Protein AF-A0A2H0L661-F1 (afdb_monomer)

Solvent-accessible surface area (backbone atoms only — not comparable to full-atom values): 6340 Å² total; per-residue (Å²): 131,91,50,45,92,78,65,35,61,67,50,43,52,41,55,50,51,53,51,51,37,47,49,55,32,59,69,45,45,63,52,36,74,75,71,36,72,82,78,47,52,73,68,53,47,50,43,40,52,46,26,48,27,51,62,26,48,75,34,59,36,43,61,90,45,20,91,81,68,77,41,77,42,55,86,68,54,71,68,57,50,48,51,39,52,41,41,47,76,74,45,80,56,66,90,52,60,49,70,40,28,46,62,31,67,56,59,90,72,46,108

Foldseek 3Di:
DDDCVVVNDLLVVLVVLLVVLLVLLVVCPVVCVPPNPVPDDPVSNLSNQLNLLSVQLVAAAQCVCCVPPVDHGEDEDPVQVSVQSVCSSVCVCSVAHSVLNHHDHGNVSRD

Sequence (111 aa):
ILDPNVVGQEHYDVARGVQQILQRYKDLQDIIAILGMEELSEEDKLAVSRARKVQRFLSQPFHVAETFTGKPGKYVKLEDTIKSFKEIIEGKYDALNEQDFYMKGGIEEVE

Radius of gyration: 15.4 Å; Cα contacts (8 Å, |Δi|>4): 113; chains: 1; bounding box: 41×26×43 Å

Nearest PDB structures (foldseek):
  4q4l-assembly1_A  TM=9.849E-01  e=3.344E-12  Burkholderia thailandensis E264
  5ik2-assembly1_E  TM=9.728E-01  e=2.826E-12  Caldalkalibacillus thermarum TA2.A1
  5dn6-assembly1_E  TM=9.909E-01  e=5.238E-12  Paracoccus denitrificans
  6tmh-assembly1_B  TM=9.921E-01  e=1.359E-11  Toxoplasma gondii GT1
  8j0t-assembly1_D  TM=9.834E-01  e=3.730E-11  Mycobacterium tuberculosis

Structure (mmCIF, N/CA/C/O backbone):
data_AF-A0A2H0L661-F1
#
_entry.id   AF-A0A2H0L661-F1
#
loop_
_atom_site.group_PDB
_atom_site.id
_atom_site.type_symbol
_atom_site.label_atom_id
_atom_site.label_alt_id
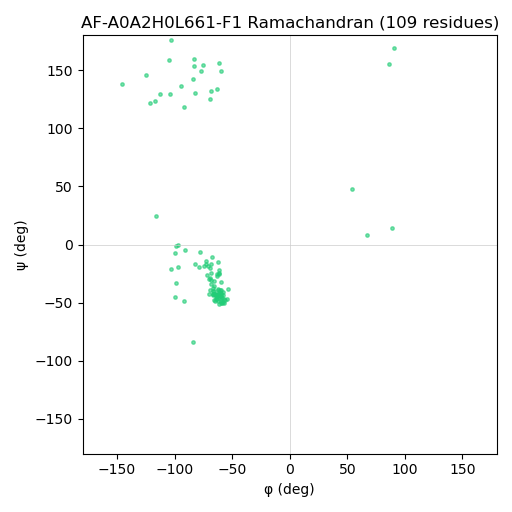_atom_site.label_comp_id
_atom_site.label_asym_id
_atom_site.label_entity_id
_atom_site.label_seq_id
_atom_site.pdbx_PDB_ins_code
_atom_site.Cartn_x
_atom_site.Cartn_y
_atom_site.Cartn_z
_atom_site.occupancy
_atom_site.B_iso_or_equiv
_atom_site.auth_seq_id
_atom_site.auth_comp_id
_atom_site.auth_asym_id
_atom_site.auth_atom_id
_atom_site.pdbx_PDB_model_num
ATOM 1 N N . ILE A 1 1 ? -5.092 13.010 -15.209 1.00 72.38 1 ILE A N 1
ATOM 2 C CA . ILE A 1 1 ? -6.181 12.123 -14.729 1.00 72.38 1 ILE A CA 1
ATOM 3 C C . ILE A 1 1 ? -5.850 10.725 -15.242 1.00 72.38 1 ILE A C 1
ATOM 5 O O . ILE A 1 1 ? -5.442 10.637 -16.391 1.00 72.38 1 ILE A O 1
ATOM 9 N N . LEU A 1 2 ? -5.911 9.684 -14.402 1.00 88.12 2 LEU A N 1
ATOM 10 C CA . LEU A 1 2 ? -5.728 8.294 -14.849 1.00 88.12 2 LEU A CA 1
ATOM 11 C C . LEU A 1 2 ? -6.929 7.909 -15.729 1.00 88.12 2 LEU A C 1
ATOM 13 O O . LEU A 1 2 ? -8.055 8.195 -15.327 1.00 88.12 2 LEU A O 1
ATOM 17 N N . ASP A 1 3 ? -6.706 7.314 -16.900 1.00 93.88 3 ASP A N 1
ATOM 18 C CA . ASP A 1 3 ? -7.766 6.984 -17.865 1.00 93.88 3 ASP A CA 1
ATOM 19 C C . ASP A 1 3 ? -7.777 5.472 -18.151 1.00 93.88 3 ASP A C 1
ATOM 21 O O . ASP A 1 3 ? -6.750 4.945 -18.599 1.00 93.88 3 ASP A O 1
ATOM 25 N N . PRO A 1 4 ? -8.897 4.761 -17.914 1.00 95.06 4 PRO A N 1
ATOM 26 C CA . PRO A 1 4 ? -8.982 3.316 -18.134 1.00 95.06 4 PRO A CA 1
ATOM 27 C C . PRO A 1 4 ? -8.757 2.911 -19.598 1.00 95.06 4 PRO A C 1
ATOM 29 O O . PRO A 1 4 ? -8.294 1.801 -19.849 1.00 95.06 4 PRO A O 1
ATOM 32 N N . ASN A 1 5 ? -9.001 3.802 -20.567 1.00 95.19 5 ASN A N 1
ATOM 33 C CA . ASN A 1 5 ? -8.759 3.522 -21.986 1.00 95.19 5 ASN A CA 1
ATOM 34 C C . ASN A 1 5 ? -7.264 3.503 -22.344 1.00 95.19 5 ASN A C 1
ATOM 36 O O . ASN A 1 5 ? -6.895 2.999 -23.401 1.00 95.19 5 ASN A O 1
ATOM 40 N N . VAL A 1 6 ? -6.405 4.057 -21.480 1.00 95.81 6 VAL A N 1
ATOM 41 C CA . VAL A 1 6 ? -4.947 4.092 -21.676 1.00 95.81 6 VAL A CA 1
ATOM 42 C C . VAL A 1 6 ? -4.259 2.992 -20.875 1.00 95.81 6 VAL A C 1
ATOM 44 O O . VAL A 1 6 ? -3.374 2.319 -21.394 1.00 95.81 6 VAL A O 1
ATOM 47 N N . VAL A 1 7 ? -4.645 2.813 -19.607 1.00 93.19 7 VAL A N 1
ATOM 48 C CA . VAL A 1 7 ? -3.954 1.893 -18.685 1.00 93.19 7 VAL A CA 1
ATOM 49 C C . VAL A 1 7 ? -4.643 0.538 -18.512 1.00 93.19 7 VAL A C 1
ATOM 51 O O . VAL A 1 7 ? -4.079 -0.350 -17.877 1.00 93.19 7 VAL A O 1
ATOM 54 N N . GLY A 1 8 ? -5.843 0.376 -19.070 1.00 95.94 8 GLY A N 1
ATOM 55 C CA . GLY A 1 8 ? -6.700 -0.784 -18.853 1.00 95.94 8 GLY A CA 1
ATOM 56 C C . GLY A 1 8 ? -7.581 -0.649 -17.609 1.00 95.94 8 GLY A C 1
ATOM 57 O O . GLY A 1 8 ? -7.265 0.069 -1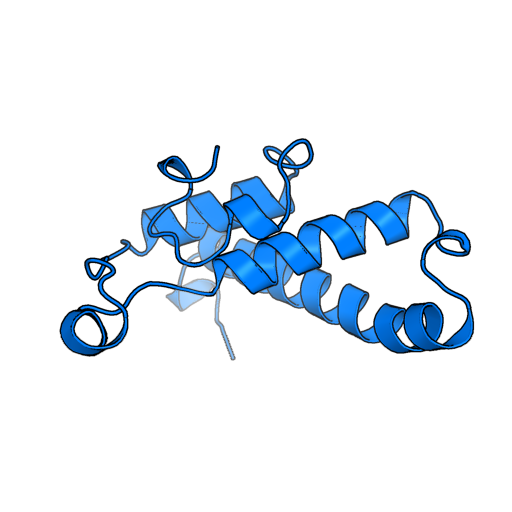6.657 1.00 95.94 8 GLY A O 1
ATOM 58 N N . GLN A 1 9 ? -8.703 -1.371 -17.622 1.00 95.81 9 GLN A N 1
ATOM 59 C CA . GLN A 1 9 ? -9.717 -1.306 -16.569 1.00 95.81 9 GLN A CA 1
ATOM 60 C C . GLN A 1 9 ? -9.180 -1.792 -15.215 1.00 95.81 9 GLN A C 1
ATOM 62 O O . GLN A 1 9 ? -9.367 -1.128 -14.204 1.00 95.81 9 GLN A O 1
ATOM 67 N N . GLU A 1 10 ? -8.438 -2.902 -15.200 1.00 95.62 10 GLU A N 1
ATOM 68 C CA . GLU A 1 10 ? -7.931 -3.487 -13.954 1.00 95.62 10 GLU A CA 1
ATOM 69 C C . GLU A 1 10 ? -6.941 -2.566 -13.230 1.00 95.62 10 GLU A C 1
ATOM 71 O O . GLU A 1 10 ? -7.082 -2.327 -12.033 1.00 95.62 10 GLU A O 1
ATOM 76 N N . HIS A 1 11 ? -5.972 -1.991 -13.949 1.00 97.06 11 HIS A N 1
ATOM 77 C CA . HIS A 1 11 ? -5.043 -1.027 -13.358 1.00 97.06 11 HIS A CA 1
ATOM 78 C C . HIS A 1 11 ? -5.803 0.185 -12.805 1.00 97.06 11 HIS A C 1
ATOM 80 O O . HIS A 1 11 ? -5.542 0.627 -11.684 1.00 97.06 11 HIS A O 1
ATOM 86 N N . TYR A 1 12 ? -6.768 0.704 -13.567 1.00 97.31 12 TYR A N 1
ATOM 87 C CA . TYR A 1 12 ? -7.581 1.830 -13.128 1.00 97.31 12 TYR A CA 1
ATOM 88 C C . TYR A 1 12 ? -8.326 1.525 -11.823 1.00 97.31 12 TYR A C 1
ATOM 90 O O . TYR A 1 12 ? -8.221 2.300 -10.871 1.00 97.31 12 TYR A O 1
ATOM 98 N N . ASP A 1 13 ? -9.025 0.394 -11.756 1.00 96.69 13 ASP A N 1
ATOM 99 C CA . ASP A 1 13 ? -9.836 0.018 -10.597 1.00 96.69 13 ASP A CA 1
ATOM 100 C C . ASP A 1 13 ? -8.979 -0.217 -9.353 1.00 96.69 13 ASP A C 1
ATOM 102 O O . ASP A 1 13 ? -9.306 0.288 -8.276 1.00 96.69 13 ASP A O 1
ATOM 106 N N . VAL A 1 14 ? -7.836 -0.895 -9.498 1.00 97.00 14 VAL A N 1
ATOM 107 C CA . VAL A 1 14 ? -6.897 -1.116 -8.387 1.00 97.00 14 VAL A CA 1
ATOM 108 C C . VAL A 1 14 ? -6.331 0.212 -7.884 1.00 97.00 14 VAL A C 1
ATOM 110 O O . VAL A 1 14 ? -6.347 0.475 -6.681 1.00 97.00 14 VAL A O 1
ATOM 113 N N . ALA A 1 15 ? -5.890 1.093 -8.786 1.00 96.69 15 ALA A N 1
ATOM 114 C CA . ALA A 1 15 ? -5.369 2.405 -8.408 1.00 96.69 15 ALA A CA 1
ATOM 115 C C . ALA A 1 15 ? -6.436 3.267 -7.710 1.00 96.69 15 ALA A C 1
ATOM 117 O O . ALA A 1 15 ? -6.137 3.954 -6.729 1.00 96.69 15 ALA A O 1
ATOM 118 N N . ARG A 1 16 ? -7.692 3.216 -8.174 1.00 96.50 16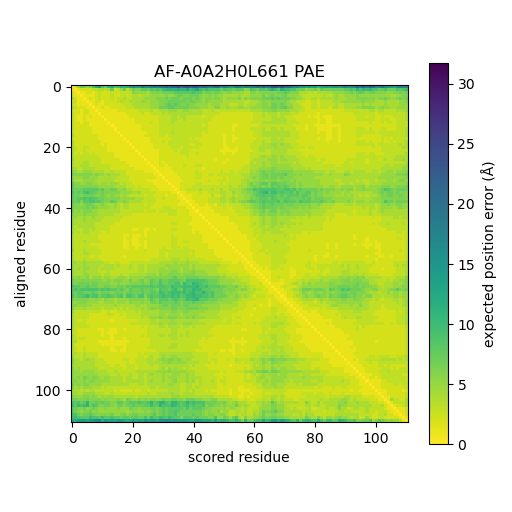 ARG A N 1
ATOM 119 C CA . ARG A 1 16 ? -8.818 3.905 -7.528 1.00 96.50 16 ARG A CA 1
ATOM 120 C C . ARG A 1 16 ? -9.152 3.322 -6.160 1.00 96.50 16 ARG A C 1
ATOM 122 O O . ARG A 1 16 ? -9.341 4.102 -5.229 1.00 96.50 16 ARG A O 1
ATOM 129 N N . GLY A 1 17 ? -9.162 2.000 -6.015 1.00 96.00 17 GLY A N 1
ATOM 130 C CA . GLY A 1 17 ? -9.387 1.333 -4.730 1.00 96.00 17 GLY A CA 1
ATOM 131 C C . GLY A 1 17 ? -8.320 1.700 -3.696 1.00 96.00 17 GLY A C 1
ATOM 132 O O . GLY A 1 17 ? -8.646 2.077 -2.570 1.00 96.00 17 GLY A O 1
ATOM 133 N N . VAL A 1 18 ? -7.045 1.705 -4.100 1.00 96.62 18 VAL A N 1
ATOM 134 C CA . VAL A 1 18 ? -5.928 2.160 -3.253 1.00 96.62 18 VAL A CA 1
ATOM 135 C C . VAL A 1 18 ? -6.120 3.614 -2.810 1.00 96.62 18 VAL A C 1
ATOM 137 O O . VAL A 1 18 ? -5.988 3.920 -1.625 1.00 96.62 18 VAL A O 1
ATOM 140 N N . GLN A 1 19 ? -6.482 4.512 -3.732 1.00 95.94 19 GLN A N 1
ATOM 141 C CA . GLN A 1 19 ? -6.754 5.916 -3.404 1.00 95.94 19 GLN A CA 1
ATOM 142 C C . GLN A 1 19 ? -7.908 6.072 -2.406 1.00 95.94 19 GLN A C 1
ATOM 144 O O . GLN A 1 19 ? -7.795 6.863 -1.472 1.00 95.94 19 GLN A O 1
ATOM 149 N N . GLN A 1 20 ? -8.997 5.320 -2.578 1.00 95.38 20 GLN A N 1
ATOM 150 C CA . GLN A 1 20 ? -10.156 5.365 -1.682 1.00 95.38 20 GLN A CA 1
ATOM 151 C C . GLN A 1 20 ? -9.806 4.900 -0.265 1.00 95.38 20 GLN A C 1
ATOM 153 O O . GLN A 1 20 ? -10.181 5.562 0.701 1.00 95.38 20 GLN A O 1
ATOM 158 N N . ILE A 1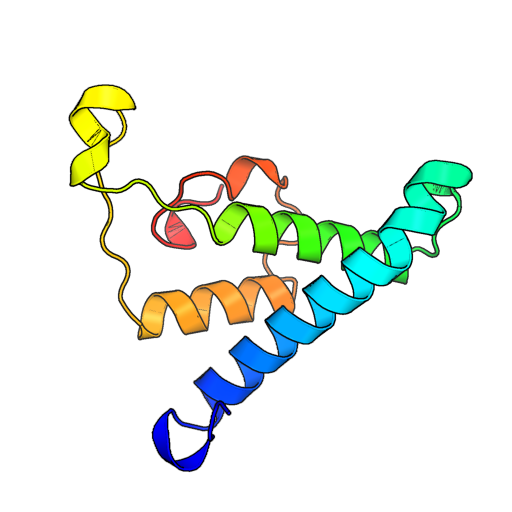 21 ? -9.047 3.809 -0.131 1.00 95.00 21 ILE A N 1
ATOM 159 C CA . ILE A 1 21 ? -8.603 3.298 1.174 1.00 95.00 21 ILE A CA 1
ATOM 160 C C . ILE A 1 21 ? -7.694 4.311 1.879 1.00 95.00 21 ILE A C 1
ATOM 162 O O . ILE A 1 21 ? -7.882 4.588 3.064 1.00 95.00 21 ILE A O 1
ATOM 166 N N . LEU A 1 22 ? -6.739 4.907 1.157 1.00 95.75 22 LEU A N 1
ATOM 167 C CA . LEU A 1 22 ? -5.852 5.927 1.723 1.00 95.75 22 LEU A CA 1
ATOM 168 C C . LEU A 1 22 ? -6.609 7.203 2.112 1.00 95.75 22 LEU A C 1
ATOM 170 O O . LEU A 1 22 ? -6.286 7.810 3.132 1.00 95.75 22 LEU A O 1
ATOM 174 N N . GLN A 1 23 ? -7.628 7.594 1.341 1.00 95.38 23 GLN A N 1
ATOM 175 C CA . GLN A 1 23 ? -8.482 8.730 1.685 1.00 95.38 23 GLN A CA 1
ATOM 176 C C . GLN A 1 23 ? -9.298 8.446 2.951 1.00 95.38 23 GLN A C 1
ATOM 178 O O . GLN A 1 23 ? -9.255 9.251 3.877 1.00 95.38 23 GLN A O 1
ATOM 183 N N . ARG A 1 24 ? -9.948 7.276 3.044 1.00 93.94 24 ARG A N 1
ATOM 184 C CA . ARG A 1 24 ? -10.689 6.867 4.250 1.00 93.94 24 ARG A CA 1
ATOM 185 C C . ARG A 1 24 ? -9.777 6.837 5.475 1.00 93.94 24 ARG A C 1
ATOM 187 O O . ARG A 1 24 ? -10.165 7.309 6.535 1.00 93.94 24 ARG A O 1
ATOM 194 N N . TYR A 1 25 ? -8.544 6.350 5.332 1.00 95.75 25 TYR A N 1
ATOM 195 C CA . TYR A 1 25 ? -7.571 6.397 6.423 1.00 95.75 25 TYR A CA 1
ATOM 196 C C . TYR A 1 25 ? -7.247 7.824 6.858 1.00 95.75 25 TYR A C 1
ATOM 198 O O . TYR A 1 25 ? -7.243 8.098 8.054 1.00 95.75 25 TYR A O 1
ATOM 206 N N . LYS A 1 26 ? -7.017 8.735 5.908 1.00 94.81 26 LYS A N 1
ATOM 207 C CA . LYS A 1 26 ? -6.751 10.144 6.206 1.00 94.81 26 LYS A CA 1
ATOM 208 C C . LYS A 1 26 ? -7.910 10.800 6.962 1.00 94.81 26 LYS A C 1
ATOM 210 O O . LYS A 1 26 ? -7.658 11.510 7.926 1.00 94.81 26 LYS A O 1
ATOM 215 N N . ASP A 1 27 ? -9.151 10.517 6.576 1.00 93.94 27 ASP A N 1
ATOM 216 C CA . ASP A 1 27 ? -10.339 11.059 7.250 1.00 93.94 27 ASP A CA 1
ATOM 217 C C . ASP A 1 27 ? -10.472 10.525 8.693 1.00 93.94 27 ASP A C 1
ATOM 219 O O . ASP A 1 27 ? -10.926 11.231 9.591 1.00 93.94 27 ASP A O 1
ATOM 223 N N . LEU A 1 28 ? -10.016 9.291 8.940 1.00 95.25 28 LEU A N 1
ATOM 224 C CA . LEU A 1 28 ? -10.009 8.668 10.266 1.00 95.25 28 LEU A CA 1
ATOM 225 C C . LEU A 1 28 ? -8.806 9.079 11.136 1.00 95.25 28 LEU A C 1
ATOM 227 O O . LEU A 1 28 ? -8.849 8.877 12.348 1.00 95.25 28 LEU A O 1
ATOM 231 N N . GLN A 1 29 ? -7.733 9.645 10.568 1.00 94.50 29 GLN A N 1
ATOM 232 C CA . GLN A 1 29 ? -6.518 9.993 11.322 1.00 94.50 29 GLN A CA 1
ATOM 233 C C . GLN A 1 29 ? -6.784 11.009 12.437 1.00 94.50 29 GLN A C 1
ATOM 235 O O . GLN A 1 29 ? -6.262 10.832 13.538 1.00 94.50 29 GLN A O 1
ATOM 240 N N . ASP A 1 30 ? -7.614 12.023 12.184 1.00 93.69 30 ASP A N 1
ATOM 241 C CA . ASP A 1 30 ? -7.950 13.042 13.187 1.00 93.69 30 ASP A CA 1
ATOM 242 C C . ASP A 1 30 ? -8.757 12.438 14.346 1.00 93.69 30 ASP A C 1
ATOM 244 O O . ASP A 1 30 ? -8.493 12.721 15.515 1.00 93.69 30 ASP A O 1
ATOM 248 N N . ILE A 1 31 ? -9.688 11.531 14.031 1.00 92.94 31 ILE A N 1
ATOM 249 C CA . ILE A 1 31 ? -10.470 10.788 15.028 1.00 92.94 31 ILE A CA 1
ATOM 250 C C . ILE A 1 31 ? -9.539 9.925 15.885 1.00 92.94 31 ILE A C 1
ATOM 252 O O . ILE A 1 31 ? -9.598 9.995 17.111 1.00 92.94 31 ILE A O 1
ATOM 256 N N . ILE A 1 32 ? -8.632 9.166 15.258 1.00 94.00 32 ILE A N 1
ATOM 257 C CA . ILE A 1 32 ? -7.658 8.311 15.957 1.00 94.00 32 ILE A CA 1
ATOM 258 C C . ILE A 1 32 ? -6.746 9.143 16.866 1.00 94.00 32 ILE A C 1
ATOM 260 O O . ILE A 1 32 ? -6.424 8.704 17.968 1.00 94.00 32 ILE A O 1
ATOM 264 N N . ALA A 1 33 ? -6.323 10.328 16.424 1.00 94.69 33 ALA A N 1
ATOM 265 C CA . ALA A 1 33 ? -5.438 11.195 17.197 1.00 94.69 33 ALA A CA 1
ATOM 266 C C . ALA A 1 33 ? -6.110 11.777 18.453 1.00 94.69 33 ALA A C 1
ATOM 268 O O . ALA A 1 33 ? -5.424 12.024 19.443 1.00 94.69 33 ALA A O 1
ATOM 269 N N . ILE A 1 34 ? -7.428 11.997 18.416 1.00 95.19 34 ILE A N 1
ATOM 270 C CA . ILE A 1 34 ? -8.191 12.589 19.525 1.00 95.19 34 ILE A CA 1
ATOM 271 C C . ILE A 1 34 ? -8.756 11.512 20.458 1.00 95.19 34 ILE A C 1
ATOM 273 O O . ILE A 1 34 ? -8.639 11.633 21.675 1.00 95.19 34 ILE A O 1
ATOM 277 N N . LEU A 1 35 ? -9.392 10.486 19.891 1.00 93.94 35 LEU A N 1
ATOM 278 C CA . LEU A 1 35 ? -10.182 9.491 20.624 1.00 93.94 35 LEU A CA 1
ATOM 279 C C . LEU A 1 35 ? -9.456 8.152 20.805 1.00 93.94 35 LEU A C 1
ATOM 281 O O . LEU A 1 35 ? -9.782 7.393 21.710 1.00 93.94 35 LEU A O 1
ATOM 285 N N . GLY A 1 36 ? -8.450 7.865 19.980 1.00 93.88 36 GLY A N 1
ATOM 286 C CA . GLY A 1 36 ? -7.777 6.570 19.952 1.00 93.88 36 GLY A CA 1
ATOM 287 C C . GLY A 1 36 ? -8.416 5.582 18.974 1.00 93.88 36 GLY A C 1
ATOM 288 O O . GLY A 1 36 ? -9.477 5.806 18.398 1.00 93.88 36 GLY A O 1
ATOM 289 N N . MET A 1 37 ? -7.721 4.468 18.743 1.00 92.69 37 MET A N 1
ATOM 290 C CA . MET A 1 37 ? -8.115 3.476 17.735 1.00 92.69 37 MET A CA 1
ATOM 291 C C . MET A 1 37 ? -9.251 2.548 18.193 1.00 92.69 37 MET A C 1
ATOM 293 O O . MET A 1 37 ? -9.904 1.915 17.365 1.00 92.69 37 MET A O 1
ATOM 297 N N . GLU A 1 38 ? -9.480 2.455 19.502 1.00 93.50 38 GLU A N 1
ATOM 298 C CA . GLU A 1 38 ? -10.490 1.579 20.107 1.00 93.50 38 GLU A CA 1
ATOM 299 C C . GLU A 1 38 ? -11.921 2.044 19.804 1.00 93.50 38 GLU A C 1
ATOM 301 O O . GLU A 1 38 ? -12.804 1.202 19.644 1.00 93.50 38 GLU A O 1
ATOM 306 N N . GLU A 1 39 ? -12.102 3.355 19.613 1.00 93.31 39 GLU A N 1
ATOM 307 C CA . GLU A 1 39 ? -13.381 4.032 19.347 1.00 93.31 39 GLU A CA 1
ATOM 308 C C . GLU A 1 39 ? -13.876 3.884 17.899 1.00 93.31 39 GLU A C 1
ATOM 310 O O . GLU A 1 39 ? -14.984 4.297 17.557 1.00 93.31 39 GLU A O 1
ATOM 315 N N . LEU A 1 40 ? -13.061 3.299 17.019 1.00 94.19 40 LEU A N 1
ATOM 316 C CA . LEU A 1 40 ? -13.458 3.025 15.644 1.00 94.19 40 LEU A CA 1
ATOM 317 C C . LEU A 1 40 ? -14.373 1.799 15.556 1.00 94.19 40 LEU A C 1
ATOM 319 O O . LEU A 1 40 ? -14.227 0.829 16.303 1.00 94.19 40 LEU A O 1
ATOM 323 N N . SER A 1 41 ? -15.272 1.806 14.568 1.00 95.19 41 SER A N 1
ATOM 324 C CA . SER A 1 41 ? -16.016 0.603 14.193 1.00 95.19 41 SER A CA 1
ATOM 325 C C . SER A 1 41 ? -15.058 -0.496 13.709 1.00 95.19 41 SER A C 1
ATOM 327 O O . SER A 1 41 ? -13.963 -0.208 13.224 1.00 95.19 41 SER A O 1
ATOM 329 N N . GLU A 1 42 ? -15.457 -1.767 13.794 1.00 93.88 42 GLU A N 1
ATOM 330 C CA . GLU A 1 42 ? -14.621 -2.875 13.297 1.00 93.88 42 GLU A CA 1
ATOM 331 C C . GLU A 1 42 ? -14.319 -2.747 11.792 1.00 93.88 42 GLU A C 1
ATOM 333 O O . GLU A 1 42 ? -13.225 -3.084 11.339 1.00 93.88 42 GLU A O 1
ATOM 338 N N . GLU A 1 43 ? -15.250 -2.179 11.019 1.00 92.69 43 GLU A N 1
ATOM 339 C CA . GLU A 1 43 ? -15.044 -1.884 9.600 1.00 92.69 43 GLU A CA 1
ATOM 340 C C . GLU A 1 43 ? -13.982 -0.792 9.392 1.00 92.69 43 GLU A C 1
ATOM 342 O O . GLU A 1 43 ? -13.106 -0.927 8.534 1.00 92.69 43 GLU A O 1
ATOM 347 N N . ASP A 1 44 ? -14.011 0.270 10.199 1.00 94.25 44 ASP A N 1
ATOM 348 C CA . ASP A 1 44 ? -13.017 1.342 10.132 1.00 94.25 44 ASP A CA 1
ATOM 349 C C . ASP A 1 44 ? -11.643 0.869 10.606 1.00 94.25 44 ASP A C 1
ATOM 351 O O . ASP A 1 44 ? -10.634 1.194 9.981 1.00 94.25 44 ASP A O 1
ATOM 355 N N . LYS A 1 45 ? -11.580 0.035 11.652 1.00 94.12 45 LYS A N 1
ATOM 356 C CA . LYS A 1 45 ? -10.330 -0.612 12.081 1.00 94.12 45 LYS A CA 1
ATOM 357 C C . LYS A 1 45 ? -9.727 -1.438 10.949 1.00 94.12 45 LYS A C 1
ATOM 359 O O . LYS A 1 45 ? -8.523 -1.337 10.695 1.00 94.12 45 LYS A O 1
ATOM 364 N N . LEU A 1 46 ? -10.554 -2.201 10.231 1.00 93.50 46 LEU A N 1
ATOM 365 C CA . LEU A 1 46 ? -10.113 -2.973 9.072 1.00 93.50 46 LEU A CA 1
ATOM 366 C C . LEU A 1 46 ? -9.619 -2.065 7.938 1.00 93.50 46 LEU A C 1
ATOM 368 O O . LEU A 1 46 ? -8.541 -2.302 7.387 1.00 93.50 46 LEU A O 1
ATOM 372 N N . ALA A 1 47 ? -10.356 -0.996 7.624 1.00 92.81 47 ALA A N 1
ATOM 373 C CA . ALA A 1 47 ? -9.963 -0.026 6.605 1.00 92.81 47 ALA A CA 1
ATOM 374 C C . ALA A 1 47 ? -8.615 0.637 6.934 1.00 92.81 47 ALA A C 1
ATOM 376 O O . ALA A 1 47 ? -7.751 0.741 6.061 1.00 92.81 47 ALA A O 1
ATOM 377 N N . VAL A 1 48 ? -8.394 1.021 8.195 1.00 95.06 48 VAL A N 1
ATOM 378 C CA . VAL A 1 48 ? -7.118 1.593 8.651 1.00 95.06 48 VAL A CA 1
ATOM 379 C C . VAL A 1 48 ? -5.996 0.558 8.586 1.00 95.06 48 VAL A C 1
ATOM 381 O O . VAL A 1 48 ? -4.907 0.879 8.114 1.00 95.06 48 VAL A O 1
ATOM 384 N N . SER A 1 49 ? -6.249 -0.683 9.013 1.00 95.00 49 SER A N 1
ATOM 385 C CA . SER A 1 49 ? -5.270 -1.776 8.935 1.00 95.00 49 SER A CA 1
ATOM 386 C C . SER A 1 49 ? -4.792 -1.995 7.495 1.00 95.00 49 SER A C 1
ATOM 388 O O . SER A 1 49 ? -3.589 -1.952 7.220 1.00 95.00 49 SER A O 1
ATOM 390 N N . ARG A 1 50 ? -5.726 -2.116 6.541 1.00 95.62 50 ARG A N 1
ATOM 391 C CA . ARG A 1 50 ? -5.397 -2.237 5.112 1.00 95.62 50 ARG A CA 1
ATOM 392 C C . ARG A 1 50 ? -4.678 -1.000 4.581 1.00 95.62 50 ARG A C 1
ATOM 394 O O . ARG A 1 50 ? -3.684 -1.138 3.873 1.00 95.62 50 ARG A O 1
ATOM 401 N N . ALA A 1 51 ? -5.112 0.204 4.953 1.00 96.12 51 ALA A N 1
ATOM 402 C CA . ALA A 1 51 ? -4.465 1.440 4.519 1.00 96.12 51 ALA A CA 1
ATOM 403 C C . ALA A 1 51 ? -3.009 1.547 4.982 1.00 96.12 51 ALA A C 1
ATOM 405 O O . ALA A 1 51 ? -2.146 1.946 4.199 1.00 96.12 51 ALA A O 1
ATOM 406 N N . ARG A 1 52 ? -2.711 1.149 6.224 1.00 95.44 52 ARG A N 1
ATOM 407 C CA . ARG A 1 52 ? -1.335 1.122 6.738 1.00 95.44 52 ARG A CA 1
ATOM 408 C C . ARG A 1 52 ? -0.470 0.113 5.989 1.00 95.44 52 ARG A C 1
ATOM 410 O O . ARG A 1 52 ? 0.652 0.452 5.620 1.00 95.44 52 ARG A O 1
ATOM 417 N N . LYS A 1 53 ? -0.997 -1.081 5.696 1.00 95.75 53 LYS A N 1
ATOM 418 C CA . LYS A 1 53 ? -0.312 -2.090 4.865 1.00 95.75 53 LYS A CA 1
ATOM 419 C C . LYS A 1 53 ? -0.005 -1.555 3.471 1.00 95.75 53 LYS A C 1
ATOM 421 O O . LYS A 1 53 ? 1.142 -1.604 3.045 1.00 95.75 53 LYS A O 1
ATOM 426 N N . VAL A 1 54 ? -0.993 -0.952 2.806 1.00 95.94 54 VAL A N 1
ATOM 427 C CA . VAL A 1 54 ? -0.826 -0.279 1.505 1.00 95.94 54 VAL A CA 1
ATOM 428 C C . VAL A 1 54 ? 0.254 0.803 1.581 1.00 95.94 54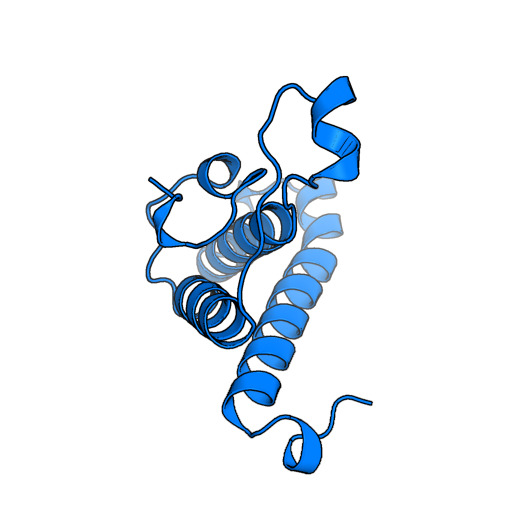 VAL A C 1
ATOM 430 O O . VAL A 1 54 ? 1.150 0.838 0.742 1.00 95.94 54 VAL A O 1
ATOM 433 N N . GLN A 1 55 ? 0.215 1.665 2.601 1.00 95.31 55 GLN A N 1
ATOM 434 C CA . GLN A 1 55 ? 1.195 2.739 2.775 1.00 95.31 55 GLN A CA 1
ATOM 435 C C . GLN A 1 55 ? 2.620 2.200 2.964 1.00 95.31 55 GLN A C 1
ATOM 437 O O . GLN A 1 55 ? 3.570 2.777 2.434 1.00 95.31 55 GLN A O 1
ATOM 442 N N . ARG A 1 56 ? 2.780 1.094 3.699 1.00 95.38 56 ARG A N 1
ATOM 443 C CA . ARG A 1 56 ? 4.070 0.415 3.869 1.00 95.38 56 ARG A CA 1
ATOM 444 C C . ARG A 1 56 ? 4.526 -0.256 2.579 1.00 95.38 56 ARG A C 1
ATOM 446 O O . ARG A 1 56 ? 5.686 -0.094 2.216 1.00 95.38 56 ARG A O 1
ATOM 453 N N . PHE A 1 57 ? 3.622 -0.911 1.860 1.00 96.44 57 PHE A N 1
ATOM 454 C CA . PHE A 1 57 ? 3.926 -1.619 0.616 1.00 96.44 57 PHE A CA 1
ATOM 455 C C . PHE A 1 57 ? 4.273 -0.689 -0.556 1.00 96.44 57 PHE A C 1
ATOM 457 O O . PHE A 1 57 ? 4.949 -1.091 -1.493 1.00 96.44 57 PHE A O 1
ATOM 464 N N . LEU A 1 58 ? 3.885 0.590 -0.489 1.00 95.06 58 LEU A N 1
ATOM 465 C CA . LEU A 1 58 ? 4.372 1.622 -1.415 1.00 95.06 58 LEU A CA 1
ATOM 466 C C . LEU A 1 58 ? 5.872 1.938 -1.243 1.00 95.06 58 LEU A C 1
ATOM 468 O O . LEU A 1 58 ? 6.440 2.658 -2.064 1.00 95.06 58 LEU A O 1
ATOM 472 N N . SER A 1 59 ? 6.520 1.442 -0.183 1.00 94.19 59 SER A N 1
ATOM 473 C CA .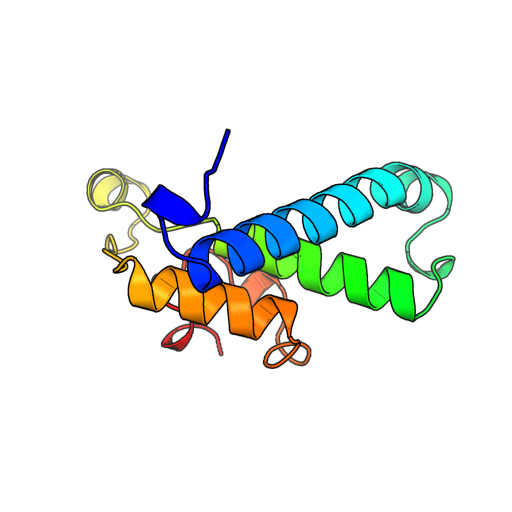 SER A 1 59 ? 7.972 1.541 -0.025 1.00 94.19 59 SER A CA 1
ATOM 474 C C . SER A 1 59 ? 8.687 0.413 -0.762 1.00 94.19 59 SER A C 1
ATOM 476 O O . SER A 1 59 ? 8.252 -0.732 -0.738 1.00 94.19 59 SER A O 1
ATOM 478 N N . GLN A 1 60 ? 9.832 0.729 -1.362 1.00 93.50 60 GLN A N 1
ATOM 479 C CA . GLN A 1 60 ? 10.623 -0.225 -2.132 1.00 93.50 60 GLN A CA 1
ATOM 480 C C . GLN A 1 60 ? 12.116 0.078 -1.956 1.00 93.50 60 GLN A C 1
ATOM 482 O O . GLN A 1 60 ? 12.509 1.250 -1.992 1.00 93.50 60 GLN A O 1
ATOM 487 N N . PRO A 1 61 ? 12.976 -0.942 -1.787 1.00 93.69 61 PRO A N 1
ATOM 488 C CA . PRO A 1 61 ? 14.417 -0.740 -1.784 1.00 93.69 61 PRO A CA 1
ATOM 489 C C . PRO A 1 61 ? 14.897 -0.359 -3.191 1.00 93.69 61 PRO A C 1
ATOM 491 O O . PRO A 1 61 ? 14.662 -1.068 -4.173 1.00 93.69 61 PRO A O 1
ATOM 494 N N . PHE A 1 62 ? 15.591 0.773 -3.297 1.00 94.75 62 PHE A N 1
ATOM 495 C CA . PHE A 1 62 ? 16.139 1.258 -4.562 1.00 94.75 62 PHE A CA 1
ATOM 496 C C . PHE A 1 62 ? 17.591 0.822 -4.744 1.00 94.75 62 PHE A C 1
ATOM 498 O O . PHE A 1 62 ? 18.402 0.989 -3.839 1.00 94.75 62 PHE A O 1
ATOM 505 N N . HIS A 1 63 ? 17.944 0.372 -5.952 1.00 94.38 63 HIS A N 1
ATOM 506 C CA . HIS A 1 63 ? 19.315 -0.026 -6.311 1.00 94.38 63 HIS A CA 1
ATOM 507 C C . HIS A 1 63 ? 20.344 1.077 -6.020 1.00 94.38 63 HIS A C 1
ATOM 509 O O . HIS A 1 63 ? 21.431 0.817 -5.521 1.00 94.38 63 HIS A O 1
ATOM 515 N N . VAL A 1 64 ? 19.981 2.340 -6.260 1.00 95.25 64 VAL A N 1
ATOM 516 C CA . VAL A 1 64 ? 20.854 3.495 -5.987 1.00 95.25 64 VAL A CA 1
ATOM 517 C C . VAL A 1 64 ? 21.043 3.782 -4.494 1.00 95.25 64 VAL A C 1
ATOM 519 O O . VAL A 1 64 ? 21.978 4.484 -4.121 1.00 95.25 64 VAL A O 1
ATOM 522 N N . ALA A 1 65 ? 20.157 3.263 -3.642 1.00 93.06 65 ALA A N 1
ATOM 523 C CA . ALA A 1 65 ? 20.188 3.447 -2.194 1.00 93.06 65 ALA A CA 1
ATOM 524 C C . ALA A 1 65 ? 20.816 2.252 -1.456 1.00 93.06 65 ALA A C 1
ATOM 526 O O . ALA A 1 65 ? 20.935 2.279 -0.229 1.00 93.06 65 ALA A O 1
ATOM 527 N N . GLU A 1 66 ? 21.217 1.204 -2.174 1.00 93.50 66 GLU A N 1
ATOM 528 C CA . GLU A 1 66 ? 21.763 -0.030 -1.604 1.00 93.50 66 GLU A CA 1
ATOM 529 C C . GLU A 1 66 ? 23.031 0.229 -0.781 1.00 93.50 66 GLU A C 1
ATOM 531 O O . GLU A 1 66 ? 23.169 -0.280 0.329 1.00 93.50 66 GLU A O 1
ATOM 536 N N . THR A 1 67 ? 23.898 1.129 -1.250 1.00 92.88 67 THR A N 1
ATOM 537 C CA . THR A 1 67 ? 25.129 1.535 -0.550 1.00 92.88 67 THR A CA 1
ATOM 538 C C . THR A 1 67 ? 24.880 2.218 0.797 1.00 92.88 67 THR A C 1
ATOM 540 O O . THR A 1 67 ? 25.747 2.172 1.666 1.00 92.88 67 THR A O 1
ATOM 543 N N . PHE A 1 68 ? 23.713 2.839 0.990 1.00 91.19 68 PHE A N 1
ATOM 544 C CA . PHE A 1 68 ? 23.354 3.545 2.226 1.00 91.19 68 PHE A CA 1
ATOM 545 C C . PHE A 1 68 ? 22.478 2.704 3.155 1.00 91.19 68 PHE A C 1
ATOM 547 O O . PHE A 1 68 ? 22.554 2.838 4.373 1.00 91.19 68 PHE A O 1
ATOM 554 N N . THR A 1 69 ? 21.617 1.862 2.582 1.00 89.50 69 THR A N 1
ATOM 555 C CA . THR A 1 69 ? 20.614 1.091 3.330 1.00 89.50 69 THR A CA 1
ATOM 556 C C . THR A 1 69 ? 21.060 -0.334 3.641 1.00 89.50 69 THR A C 1
ATOM 558 O O . THR A 1 69 ? 20.470 -0.968 4.516 1.00 89.50 69 THR A O 1
ATOM 561 N N . GLY A 1 70 ? 22.057 -0.858 2.919 1.00 90.88 70 GLY A N 1
ATOM 562 C CA . GLY A 1 70 ? 22.483 -2.257 2.993 1.00 90.88 70 GLY A CA 1
ATOM 563 C C . GLY A 1 70 ? 21.441 -3.252 2.469 1.00 90.88 70 GLY A C 1
ATOM 564 O O . GLY A 1 70 ? 21.613 -4.456 2.644 1.00 90.88 70 GLY A O 1
ATOM 565 N N . LYS A 1 71 ? 20.347 -2.770 1.862 1.00 89.50 71 LYS A N 1
ATOM 566 C CA . LYS A 1 71 ? 19.273 -3.600 1.310 1.00 89.50 71 LYS A CA 1
ATOM 567 C C . LYS A 1 71 ? 19.392 -3.653 -0.214 1.00 89.50 71 LYS A C 1
ATOM 569 O O . LYS A 1 71 ? 19.445 -2.583 -0.824 1.00 89.50 71 LYS A O 1
ATOM 574 N N . PRO A 1 72 ? 19.375 -4.851 -0.826 1.00 92.81 72 PRO A N 1
ATOM 575 C CA . PRO A 1 72 ? 19.461 -4.974 -2.272 1.00 92.81 72 PRO A CA 1
ATOM 576 C C . PRO A 1 72 ? 18.259 -4.316 -2.940 1.00 92.81 72 PRO A C 1
ATOM 578 O O . PRO A 1 72 ? 17.113 -4.514 -2.517 1.00 92.81 72 PRO A O 1
ATOM 581 N N . GLY A 1 73 ? 18.531 -3.522 -3.976 1.00 94.19 73 GLY A N 1
ATOM 582 C CA . GLY A 1 73 ? 17.486 -2.902 -4.779 1.00 94.19 73 GLY A CA 1
ATOM 583 C C . GLY A 1 73 ? 16.581 -3.938 -5.440 1.00 94.19 73 GLY A C 1
ATOM 584 O O . GLY A 1 73 ? 17.013 -5.044 -5.763 1.00 94.19 73 GLY A O 1
ATOM 585 N N . LYS A 1 74 ? 15.311 -3.581 -5.644 1.00 93.75 74 LYS A N 1
ATOM 586 C CA . LYS A 1 74 ? 14.339 -4.459 -6.309 1.00 93.75 74 LYS A CA 1
ATOM 587 C C . LYS A 1 74 ? 13.702 -3.760 -7.491 1.00 93.75 74 LYS A C 1
ATOM 589 O O . LYS A 1 74 ? 13.520 -2.545 -7.473 1.00 93.75 74 LYS A O 1
ATOM 594 N N . TYR A 1 75 ? 13.392 -4.525 -8.530 1.00 94.44 75 TYR A N 1
ATOM 595 C CA . TYR A 1 75 ? 12.598 -4.080 -9.669 1.00 94.44 75 TYR A CA 1
ATOM 596 C C . TYR A 1 75 ? 11.318 -4.907 -9.703 1.00 94.44 75 TYR A C 1
ATOM 598 O O . TYR A 1 75 ? 11.383 -6.132 -9.757 1.00 94.44 75 TYR A O 1
ATOM 606 N N . VAL A 1 76 ? 10.174 -4.233 -9.671 1.00 94.75 76 VAL A N 1
ATOM 607 C CA . VAL A 1 76 ? 8.850 -4.858 -9.635 1.00 94.75 76 VAL A CA 1
ATOM 608 C C . VAL A 1 76 ? 8.159 -4.5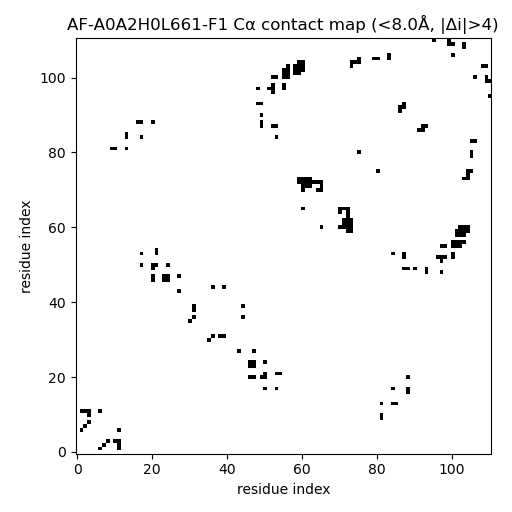38 -10.950 1.00 94.75 76 VAL A C 1
ATOM 610 O O . VAL A 1 76 ? 8.156 -3.382 -11.382 1.00 94.75 76 VAL A O 1
ATOM 613 N N . LYS A 1 77 ? 7.615 -5.553 -11.625 1.00 96.31 77 LYS A N 1
ATOM 614 C CA . LYS A 1 77 ? 6.901 -5.338 -12.886 1.00 96.31 77 LYS A CA 1
ATOM 615 C C . LYS A 1 77 ? 5.525 -4.746 -12.614 1.00 96.31 77 LYS A C 1
ATOM 617 O O . LYS A 1 77 ? 4.926 -4.989 -11.572 1.00 96.31 77 LYS A O 1
ATOM 622 N N . LEU A 1 78 ? 4.996 -4.037 -13.608 1.00 94.81 78 LEU A N 1
ATOM 623 C CA . LEU A 1 78 ? 3.670 -3.424 -13.537 1.00 94.81 78 LEU A CA 1
ATOM 624 C C . LEU A 1 78 ? 2.567 -4.437 -13.184 1.00 94.81 78 LEU A C 1
ATOM 626 O O . LEU A 1 78 ? 1.746 -4.167 -12.313 1.00 94.81 78 LEU A O 1
ATOM 630 N N . GLU A 1 79 ? 2.563 -5.597 -13.841 1.00 94.69 79 GLU A N 1
ATOM 631 C CA . GLU A 1 79 ? 1.572 -6.662 -13.622 1.00 94.69 79 GLU A CA 1
ATOM 632 C C . GLU A 1 79 ? 1.614 -7.184 -12.180 1.00 94.69 79 GLU A C 1
ATOM 634 O O . GLU A 1 79 ? 0.574 -7.314 -11.532 1.00 94.69 79 GLU A O 1
ATOM 639 N N . ASP A 1 80 ? 2.823 -7.389 -11.651 1.00 94.81 80 ASP A N 1
ATOM 640 C CA . ASP A 1 80 ? 3.041 -7.840 -10.277 1.00 94.81 80 ASP A CA 1
ATOM 641 C C . ASP A 1 80 ? 2.580 -6.776 -9.275 1.00 94.81 80 ASP A C 1
ATOM 643 O O . ASP A 1 80 ? 1.927 -7.102 -8.285 1.00 94.81 80 ASP A O 1
ATOM 647 N N . THR A 1 81 ? 2.838 -5.491 -9.549 1.00 95.69 81 THR A N 1
ATOM 648 C CA . THR A 1 81 ? 2.348 -4.378 -8.723 1.00 95.69 81 THR A CA 1
ATOM 649 C C . THR A 1 81 ? 0.821 -4.344 -8.681 1.00 95.69 81 THR A C 1
ATOM 651 O O . THR A 1 81 ? 0.241 -4.310 -7.595 1.00 95.69 81 THR A O 1
ATOM 654 N N . ILE A 1 82 ? 0.157 -4.387 -9.841 1.00 96.06 82 ILE A N 1
ATOM 655 C CA . ILE A 1 82 ? -1.311 -4.341 -9.925 1.00 96.06 82 ILE A CA 1
ATOM 656 C C . ILE A 1 82 ? -1.917 -5.519 -9.158 1.00 96.06 82 ILE A C 1
ATOM 658 O O . ILE A 1 82 ? -2.806 -5.316 -8.330 1.00 96.06 82 ILE A O 1
ATOM 662 N N . LYS A 1 83 ? -1.396 -6.733 -9.373 1.00 95.81 83 LYS A N 1
ATOM 663 C CA . LYS A 1 83 ? -1.836 -7.932 -8.654 1.00 95.81 83 LYS A CA 1
ATOM 664 C C . LYS A 1 83 ? -1.638 -7.783 -7.144 1.00 95.81 83 LYS A C 1
ATOM 666 O O . LYS A 1 83 ? -2.582 -7.987 -6.389 1.00 95.81 83 LYS A O 1
ATOM 671 N N . SER A 1 84 ? -0.448 -7.379 -6.710 1.00 95.75 84 SER A N 1
ATOM 672 C CA . SER A 1 84 ? -0.110 -7.241 -5.289 1.00 95.75 84 SER A CA 1
ATOM 673 C C . SER A 1 84 ? -1.054 -6.275 -4.572 1.00 95.75 84 SER A C 1
ATOM 675 O O . SER A 1 84 ? -1.636 -6.610 -3.541 1.00 95.75 84 SER A O 1
ATOM 677 N N . PHE A 1 85 ? -1.274 -5.085 -5.143 1.00 96.44 85 PHE A N 1
ATOM 678 C CA . PHE A 1 85 ? -2.183 -4.106 -4.547 1.00 96.44 85 PHE A CA 1
ATOM 679 C C . PHE A 1 85 ? -3.635 -4.577 -4.567 1.00 96.44 85 PHE A C 1
ATOM 681 O O . PHE A 1 85 ? -4.334 -4.366 -3.579 1.00 96.44 85 PHE A O 1
ATOM 688 N N . LYS A 1 86 ? -4.078 -5.256 -5.633 1.00 96.44 86 LYS A N 1
ATOM 689 C CA . LYS A 1 86 ? -5.414 -5.862 -5.700 1.00 96.44 86 LYS A CA 1
ATOM 690 C C . LYS A 1 86 ? -5.649 -6.839 -4.548 1.00 96.44 86 LYS A C 1
ATOM 692 O O . LYS A 1 86 ? -6.658 -6.758 -3.858 1.00 96.44 86 LYS A O 1
ATOM 697 N N . GLU A 1 87 ? -4.692 -7.721 -4.291 1.00 95.50 87 GLU A N 1
ATOM 698 C CA . GLU A 1 87 ? -4.822 -8.730 -3.241 1.00 95.50 87 GLU A CA 1
ATOM 699 C C . GLU A 1 87 ? -4.815 -8.127 -1.829 1.00 95.50 87 GLU A C 1
ATOM 701 O O . GLU A 1 87 ? -5.536 -8.608 -0.950 1.00 95.50 87 GLU A O 1
ATOM 706 N N . ILE A 1 88 ? -4.063 -7.040 -1.620 1.00 94.44 88 ILE A N 1
ATOM 707 C CA . ILE A 1 88 ? -4.088 -6.278 -0.364 1.00 94.44 88 ILE A CA 1
ATOM 708 C C . ILE A 1 88 ? -5.460 -5.625 -0.152 1.00 94.44 88 ILE A C 1
ATOM 710 O O . ILE A 1 88 ? -6.031 -5.752 0.932 1.00 94.44 88 ILE A O 1
ATOM 714 N N . ILE A 1 89 ? -6.015 -4.942 -1.163 1.00 94.25 89 ILE A N 1
ATOM 715 C CA . ILE A 1 89 ? -7.309 -4.250 -1.015 1.00 94.25 89 ILE A CA 1
ATOM 716 C C . ILE A 1 89 ? -8.490 -5.228 -0.897 1.00 94.25 89 ILE A C 1
ATOM 718 O O . ILE A 1 89 ? -9.453 -4.928 -0.188 1.00 94.25 89 ILE A O 1
ATOM 722 N N . GLU A 1 90 ? -8.393 -6.411 -1.515 1.00 94.50 90 GLU A N 1
ATOM 723 C CA . GLU A 1 90 ? -9.352 -7.521 -1.383 1.00 94.50 90 GLU A CA 1
ATOM 724 C C . GLU A 1 90 ? -9.273 -8.227 -0.015 1.00 94.50 90 GLU A C 1
ATOM 726 O O . GLU A 1 90 ? -10.193 -8.958 0.350 1.00 94.50 90 GLU A O 1
ATOM 731 N N . GLY A 1 91 ? -8.215 -7.985 0.770 1.00 93.94 91 GLY A N 1
ATOM 732 C CA . GLY A 1 91 ? -8.064 -8.510 2.130 1.00 93.94 91 GLY A CA 1
ATOM 733 C C . GLY A 1 91 ? -7.391 -9.876 2.237 1.00 93.94 91 GLY A C 1
ATOM 734 O O . GLY A 1 91 ? -7.420 -10.489 3.304 1.00 93.94 91 GLY A O 1
ATOM 735 N N . LYS A 1 92 ? -6.743 -10.368 1.172 1.00 94.56 92 LYS A N 1
ATOM 736 C CA . LYS A 1 92 ? -6.062 -11.679 1.199 1.00 94.56 92 LYS A CA 1
ATOM 737 C C . LYS A 1 92 ? -4.935 -11.753 2.235 1.00 94.56 92 LYS A C 1
ATOM 739 O O . LYS A 1 92 ? -4.591 -12.841 2.682 1.00 94.56 92 LYS A O 1
ATOM 744 N N . TYR A 1 93 ? -4.400 -10.601 2.638 1.00 93.94 93 TYR A N 1
ATOM 745 C CA . TYR A 1 93 ? -3.291 -10.477 3.583 1.00 93.94 93 TYR A CA 1
ATOM 746 C C . TYR A 1 93 ? -3.686 -9.767 4.889 1.00 93.94 93 TYR A C 1
ATOM 748 O O . TYR A 1 93 ? -2.846 -9.175 5.575 1.00 93.94 93 TYR A O 1
ATOM 756 N N . ASP A 1 94 ? -4.969 -9.799 5.260 1.00 93.62 94 ASP A N 1
ATOM 757 C CA . ASP A 1 94 ? -5.461 -9.136 6.475 1.00 93.62 94 ASP A CA 1
ATOM 758 C C . ASP A 1 94 ? -4.861 -9.710 7.768 1.00 93.62 94 ASP A C 1
ATOM 760 O O . ASP A 1 94 ? -4.684 -8.964 8.729 1.00 93.62 94 ASP A O 1
ATOM 764 N N . ALA A 1 95 ? -4.461 -10.983 7.765 1.00 92.88 95 ALA A N 1
ATOM 765 C CA . ALA A 1 95 ? -3.837 -11.647 8.910 1.00 92.88 95 ALA A CA 1
ATOM 766 C C . ALA A 1 95 ? -2.372 -11.238 9.170 1.00 92.88 95 ALA A C 1
ATOM 768 O O . ALA A 1 95 ? -1.879 -11.465 10.271 1.00 92.88 95 ALA A O 1
ATOM 769 N N . LEU A 1 96 ? -1.680 -10.647 8.188 1.00 93.62 96 LEU A N 1
ATOM 770 C CA . LEU A 1 96 ? -0.266 -10.264 8.317 1.00 93.62 96 LEU A CA 1
ATOM 771 C C . LEU A 1 96 ? -0.098 -8.913 9.021 1.00 93.62 96 LEU A C 1
ATOM 773 O O . LEU A 1 96 ? -1.031 -8.100 9.041 1.00 93.62 96 LEU A O 1
ATOM 777 N N . ASN A 1 97 ? 1.085 -8.631 9.570 1.00 93.25 97 ASN A N 1
ATOM 778 C CA . ASN A 1 97 ? 1.348 -7.357 10.236 1.00 93.25 97 ASN A CA 1
ATOM 779 C C . ASN A 1 97 ? 1.733 -6.279 9.218 1.00 93.25 97 ASN A C 1
ATOM 781 O O . ASN A 1 97 ? 2.294 -6.549 8.163 1.00 93.25 97 ASN A O 1
ATOM 785 N N . GLU A 1 98 ? 1.485 -5.007 9.540 1.00 92.00 98 GLU A N 1
ATOM 786 C CA . GLU A 1 98 ? 1.850 -3.886 8.655 1.00 92.00 98 GLU A CA 1
ATOM 787 C C . GLU A 1 98 ? 3.363 -3.777 8.383 1.00 92.00 98 GLU A C 1
ATOM 789 O O . GLU A 1 98 ? 3.766 -3.249 7.348 1.00 92.00 98 GLU A O 1
ATOM 794 N N . GLN A 1 99 ? 4.203 -4.279 9.294 1.00 92.19 99 GLN A N 1
ATOM 795 C CA . GLN A 1 99 ? 5.662 -4.255 9.147 1.00 92.19 99 GLN A CA 1
ATOM 796 C C . GLN A 1 99 ? 6.158 -5.231 8.080 1.00 92.19 99 GLN A C 1
ATOM 798 O O . GLN A 1 99 ? 7.176 -4.962 7.441 1.00 92.19 99 GLN A O 1
ATOM 803 N N . ASP A 1 100 ? 5.404 -6.299 7.824 1.00 93.12 100 ASP A N 1
ATOM 804 C CA . ASP A 1 100 ? 5.761 -7.331 6.850 1.00 93.12 100 ASP A CA 1
ATOM 805 C C . ASP A 1 100 ? 5.697 -6.782 5.414 1.00 93.12 100 ASP A C 1
ATOM 807 O O . ASP A 1 100 ? 6.325 -7.310 4.505 1.00 93.12 100 ASP A O 1
ATOM 811 N N . PHE A 1 101 ? 5.025 -5.643 5.215 1.00 94.81 101 PHE A N 1
ATOM 812 C CA . PHE A 1 101 ? 4.923 -4.934 3.937 1.00 94.81 101 PHE A CA 1
ATOM 813 C C . PHE A 1 101 ? 6.016 -3.878 3.725 1.00 94.81 101 PHE A C 1
ATOM 815 O O . PHE A 1 101 ? 6.061 -3.241 2.675 1.00 94.81 101 PHE A O 1
ATOM 822 N N . TYR A 1 102 ? 6.883 -3.627 4.710 1.00 94.25 102 TYR A N 1
ATOM 823 C CA . TYR A 1 102 ? 7.867 -2.550 4.627 1.00 94.25 102 TYR A CA 1
ATOM 824 C C . TYR A 1 102 ? 9.122 -2.956 3.840 1.00 94.25 102 TYR A C 1
ATOM 826 O O . TYR A 1 102 ? 9.780 -3.949 4.156 1.00 94.25 102 TYR A O 1
ATOM 834 N N . MET A 1 103 ? 9.526 -2.115 2.879 1.00 90.88 103 MET A N 1
ATOM 835 C CA . MET A 1 103 ? 10.729 -2.281 2.050 1.00 90.88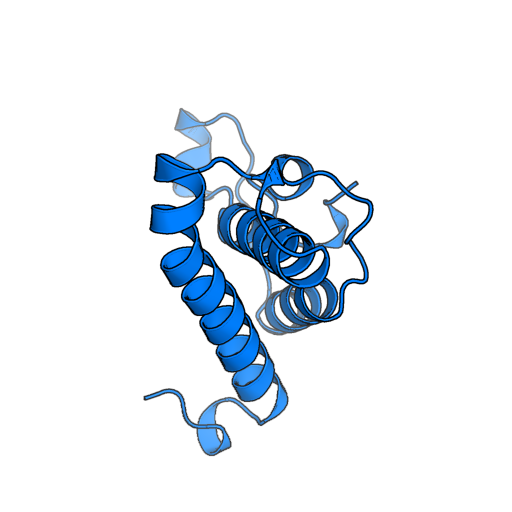 103 MET A CA 1
ATOM 836 C C . MET A 1 103 ? 10.779 -3.641 1.343 1.00 90.88 103 MET A C 1
ATOM 838 O O . MET A 1 103 ? 11.807 -4.328 1.370 1.00 90.88 103 MET A O 1
ATOM 842 N N . LYS A 1 104 ? 9.664 -4.012 0.711 1.00 91.56 104 LYS A N 1
ATOM 843 C CA . LYS A 1 104 ? 9.511 -5.241 -0.072 1.00 91.56 104 LYS A CA 1
ATOM 844 C C . LYS A 1 104 ? 9.519 -4.938 -1.569 1.00 91.56 104 LYS A C 1
ATOM 846 O O . LYS A 1 104 ? 9.344 -3.794 -1.983 1.00 91.56 104 LYS A O 1
ATOM 851 N N . GLY A 1 105 ? 9.831 -5.954 -2.367 1.00 87.12 105 GLY A N 1
ATOM 852 C CA . GLY A 1 105 ? 9.707 -5.903 -3.821 1.00 87.12 105 GLY A CA 1
ATOM 853 C C . GLY A 1 105 ? 8.279 -6.237 -4.232 1.00 87.12 105 GLY A C 1
ATOM 854 O O . GLY A 1 105 ? 7.466 -5.344 -4.441 1.00 87.12 105 GLY A O 1
ATOM 855 N N . GLY A 1 106 ? 7.980 -7.528 -4.341 1.00 89.12 106 GLY A N 1
ATOM 856 C CA . GLY A 1 106 ? 6.631 -8.022 -4.595 1.00 89.12 106 GLY A CA 1
ATOM 857 C C . GLY A 1 106 ? 5.950 -8.582 -3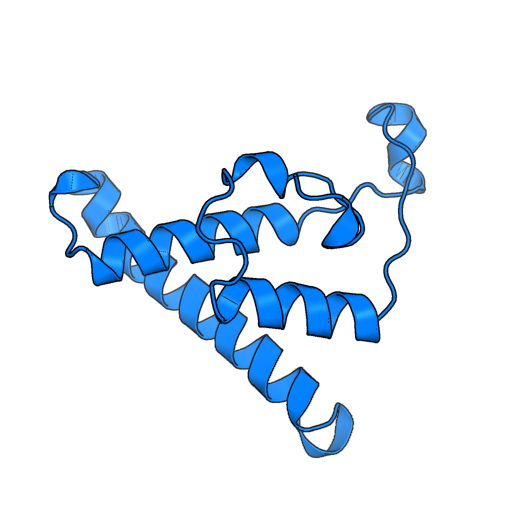.349 1.00 89.12 106 GLY A C 1
ATOM 858 O O . GLY A 1 106 ? 6.525 -8.647 -2.258 1.00 89.12 106 GLY A O 1
ATOM 859 N N . ILE A 1 107 ? 4.688 -8.968 -3.525 1.00 88.44 107 ILE A N 1
ATOM 860 C CA . ILE A 1 107 ? 3.834 -9.496 -2.456 1.00 88.44 107 ILE A CA 1
ATOM 861 C C . ILE A 1 107 ? 4.295 -10.869 -1.961 1.00 88.44 107 ILE A C 1
ATOM 863 O O . ILE A 1 107 ? 4.062 -11.228 -0.815 1.00 88.44 107 ILE A O 1
ATOM 867 N N . GLU A 1 108 ? 5.003 -11.616 -2.804 1.00 88.31 108 GLU A N 1
ATOM 868 C CA . GLU A 1 108 ? 5.614 -12.905 -2.487 1.00 88.31 108 GLU A CA 1
ATOM 869 C C . GLU A 1 108 ? 6.686 -12.833 -1.391 1.00 88.31 108 GLU A C 1
ATOM 871 O O . GLU A 1 108 ? 7.078 -13.860 -0.852 1.00 88.31 108 GLU A O 1
ATOM 876 N N . GLU A 1 109 ? 7.164 -11.633 -1.059 1.00 86.75 109 GLU A N 1
ATOM 877 C CA . GLU A 1 109 ? 8.149 -11.409 0.001 1.00 86.75 109 GLU A CA 1
ATOM 878 C C . GLU A 1 109 ? 7.524 -10.995 1.340 1.00 86.75 109 GLU A C 1
ATOM 880 O O . GLU A 1 109 ? 8.257 -10.697 2.294 1.00 86.75 109 GLU A O 1
ATOM 885 N N . VAL A 1 110 ? 6.196 -10.881 1.382 1.00 85.81 110 VAL A N 1
ATOM 886 C CA . VAL A 1 110 ? 5.416 -10.547 2.573 1.00 85.81 110 VAL A CA 1
ATOM 887 C C . VAL A 1 110 ? 5.025 -11.861 3.257 1.00 85.81 110 VAL A C 1
ATOM 889 O O . VAL A 1 110 ? 4.333 -12.683 2.659 1.00 85.81 110 VAL A O 1
ATOM 892 N N . GLU A 1 111 ? 5.478 -12.052 4.497 1.00 71.38 111 GLU A N 1
ATOM 893 C CA . GLU A 1 111 ? 5.271 -13.253 5.326 1.00 71.38 111 GLU A CA 1
ATOM 894 C C . GLU A 1 111 ? 4.768 -12.879 6.717 1.00 71.38 111 GLU A C 1
ATOM 896 O O . GLU A 1 111 ? 5.190 -11.805 7.203 1.00 71.38 111 GLU A O 1
#

pLDDT: mean 93.63, std 3.69, range [71.38, 97.31]

Mean predicted aligned error: 3.57 Å

Secondary structure (DSSP, 8-state):
---HHHH-HHHHHHHHHHHHHHHHHHHHHHHHHHH-STTS-HHHHHHHHHHHHHHHHT----GGGHHHH-SPP----HHHHHHHHHHHHHTTTTTS-GGGGTT-SSGGG--